Protein AF-A0A9J6H8T8-F1 (afdb_monomer_lite)

pLDDT: mean 91.54, std 9.41, range [43.62, 98.06]

Structure (mmCIF, N/CA/C/O backbone):
data_AF-A0A9J6H8T8-F1
#
_entry.id   AF-A0A9J6H8T8-F1
#
loop_
_atom_site.group_PDB
_atom_site.id
_atom_site.type_symbol
_atom_site.label_atom_id
_atom_site.label_alt_id
_atom_site.label_comp_id
_atom_site.label_asym_id
_atom_site.label_entity_id
_atom_site.label_seq_id
_atom_site.pdbx_PDB_ins_code
_atom_site.Cartn_x
_atom_site.Cartn_y
_atom_site.Cartn_z
_atom_site.occupancy
_atom_site.B_iso_or_equiv
_atom_site.auth_seq_id
_atom_site.auth_comp_id
_atom_site.auth_asym_id
_atom_site.auth_atom_id
_atom_site.pdbx_PDB_model_num
ATOM 1 N N . MET A 1 1 ? 1.190 5.235 10.176 1.00 93.94 1 MET A N 1
ATOM 2 C CA . MET A 1 1 ? -0.265 5.205 10.382 1.00 93.94 1 MET A CA 1
ATOM 3 C C . MET A 1 1 ? -0.772 6.623 10.501 1.00 93.94 1 MET A C 1
ATOM 5 O O . MET A 1 1 ? -0.184 7.414 11.231 1.00 93.94 1 MET A O 1
ATOM 9 N N . VAL A 1 2 ? -1.833 6.929 9.767 1.00 97.12 2 VAL A N 1
ATOM 10 C CA . VAL A 1 2 ? -2.497 8.232 9.763 1.00 97.12 2 VAL A CA 1
ATOM 11 C C . VAL A 1 2 ? -3.955 7.983 10.125 1.00 97.12 2 VAL A C 1
ATOM 13 O O . VAL A 1 2 ? -4.569 7.088 9.546 1.00 97.12 2 VAL A O 1
ATOM 16 N N . ALA A 1 3 ? -4.481 8.726 11.092 1.00 96.56 3 ALA A N 1
ATOM 17 C CA . ALA A 1 3 ? -5.902 8.742 11.401 1.00 96.56 3 ALA A CA 1
ATOM 18 C C . ALA A 1 3 ? -6.582 9.809 10.551 1.00 96.56 3 ALA A C 1
ATOM 20 O O . ALA A 1 3 ? -6.125 10.952 10.513 1.00 96.56 3 ALA A O 1
ATOM 21 N N . VAL A 1 4 ? -7.677 9.433 9.898 1.00 97.06 4 VAL A N 1
ATOM 22 C CA . VAL A 1 4 ? -8.511 10.343 9.115 1.00 97.06 4 VAL A CA 1
ATOM 23 C C . VAL A 1 4 ? -9.923 10.287 9.679 1.00 97.06 4 VAL A C 1
ATOM 25 O O . VAL A 1 4 ? -10.482 9.201 9.811 1.00 97.06 4 VAL A O 1
ATOM 28 N N . PHE A 1 5 ? -10.479 11.437 10.049 1.00 95.94 5 PHE A N 1
ATOM 29 C CA . PHE A 1 5 ? -11.808 11.542 10.654 1.00 95.94 5 PHE A CA 1
ATOM 30 C C . PHE A 1 5 ? -12.426 12.920 10.391 1.00 95.94 5 PHE A C 1
ATOM 32 O O . PHE A 1 5 ? -11.747 13.836 9.931 1.00 95.94 5 PHE A O 1
ATOM 39 N N . ILE A 1 6 ? -13.721 13.062 10.675 1.00 97.50 6 ILE A N 1
ATOM 40 C CA . ILE A 1 6 ? -14.435 14.340 10.600 1.00 97.50 6 ILE A CA 1
ATOM 41 C C . ILE A 1 6 ? -14.514 14.947 12.004 1.00 97.50 6 ILE A C 1
ATOM 43 O O . ILE A 1 6 ? -14.903 14.258 12.947 1.00 97.50 6 ILE A O 1
ATOM 47 N N . SER A 1 7 ? -14.118 16.211 12.152 1.00 96.88 7 SER A N 1
ATOM 48 C CA . SER A 1 7 ? -14.196 16.939 13.423 1.00 96.88 7 SER A CA 1
ATOM 49 C C . SER A 1 7 ? -15.630 17.367 13.761 1.00 96.88 7 SER A C 1
ATOM 51 O O . SER A 1 7 ? -16.527 17.319 12.920 1.00 96.88 7 SER A O 1
ATOM 53 N N . GLU A 1 8 ? -15.841 17.863 14.982 1.00 96.81 8 GLU A N 1
ATOM 54 C CA . GLU A 1 8 ? -17.120 18.463 15.403 1.00 96.81 8 GLU A CA 1
ATOM 55 C C . GLU A 1 8 ? -17.526 19.671 14.540 1.00 96.81 8 GLU A C 1
ATOM 57 O O . GLU A 1 8 ? -18.710 19.962 14.392 1.00 96.81 8 GLU A O 1
ATOM 62 N N . ASN A 1 9 ? -16.551 20.328 13.903 1.00 97.69 9 ASN A N 1
ATOM 63 C CA . ASN A 1 9 ? -16.771 21.442 12.981 1.00 97.69 9 ASN A CA 1
ATOM 64 C C . ASN A 1 9 ? -17.037 20.982 11.534 1.00 97.69 9 ASN A C 1
ATOM 66 O O . ASN A 1 9 ? -17.030 21.809 10.626 1.00 97.69 9 ASN A O 1
ATOM 70 N N . PHE A 1 10 ? -17.261 19.682 11.303 1.00 97.12 10 PHE A N 1
ATOM 71 C CA . PHE A 1 10 ? -17.431 19.075 9.976 1.00 97.12 10 PHE A CA 1
ATOM 72 C C . PHE A 1 10 ? -16.219 19.232 9.047 1.00 97.12 10 PHE A C 1
ATOM 74 O O . PHE A 1 10 ? -16.349 19.248 7.822 1.00 97.12 10 PHE A O 1
ATOM 81 N N . GLU A 1 11 ? -15.019 19.299 9.617 1.00 98.00 11 GLU A N 1
ATOM 82 C CA . GLU A 1 11 ? -13.782 19.397 8.846 1.00 98.00 11 GLU A CA 1
ATOM 83 C C . GLU A 1 11 ? -13.118 18.028 8.722 1.00 98.00 11 GLU A C 1
ATOM 85 O O . GLU A 1 11 ? -13.056 17.264 9.687 1.00 98.00 11 GLU A O 1
ATOM 90 N N . LEU A 1 12 ? -12.585 17.721 7.537 1.00 97.88 12 LEU A N 1
ATOM 91 C CA . LEU A 1 12 ? -11.767 16.530 7.339 1.00 97.88 12 LEU A CA 1
ATOM 92 C C . LEU A 1 12 ? -10.396 16.740 7.979 1.00 97.88 12 LEU A C 1
ATOM 94 O O . LEU A 1 12 ? -9.596 17.553 7.516 1.00 97.88 12 LEU A O 1
ATOM 98 N N . VAL A 1 13 ? -10.117 15.964 9.018 1.00 98.06 13 VAL A N 1
ATOM 99 C CA . VAL A 1 13 ? -8.863 16.003 9.762 1.00 98.06 13 VAL A CA 1
ATOM 100 C C . VAL A 1 13 ? -8.033 14.773 9.420 1.00 98.06 13 VAL A C 1
ATOM 102 O O . VAL A 1 13 ? -8.537 13.652 9.372 1.00 98.06 13 VAL A O 1
ATOM 105 N N . SER A 1 14 ? -6.738 14.990 9.196 1.00 97.88 14 SER A N 1
ATOM 106 C CA . SER A 1 14 ? -5.748 13.945 8.945 1.00 97.88 14 SER A CA 1
ATOM 107 C C . SER A 1 14 ? -4.559 14.150 9.876 1.00 97.88 14 SER A C 1
ATOM 109 O O . SER A 1 14 ? -3.893 15.184 9.811 1.00 97.88 14 SER A O 1
ATOM 111 N N . LEU A 1 15 ? -4.306 13.185 10.761 1.00 96.88 15 LEU A N 1
ATOM 112 C CA . LEU A 1 15 ? -3.238 13.249 11.760 1.00 96.88 15 LEU A CA 1
ATOM 113 C C . LEU A 1 15 ? -2.323 12.038 11.641 1.00 96.88 15 LEU A C 1
ATOM 115 O O . LEU A 1 15 ? -2.762 10.890 11.729 1.00 96.88 15 LEU A O 1
ATOM 119 N N . THR A 1 16 ? -1.025 12.286 11.494 1.00 97.44 16 THR A N 1
ATOM 120 C CA . THR A 1 16 ? -0.019 11.225 11.574 1.00 97.44 16 THR A CA 1
ATOM 121 C C . THR A 1 16 ? 0.085 10.742 13.014 1.00 97.44 16 THR A C 1
ATOM 123 O O . THR A 1 16 ? 0.534 11.484 13.882 1.00 97.44 16 THR A O 1
ATOM 126 N N . LEU A 1 17 ? -0.306 9.490 13.258 1.00 96.25 17 LEU A N 1
ATOM 127 C CA . LEU A 1 17 ? -0.196 8.866 14.576 1.00 96.25 17 LEU A CA 1
ATOM 128 C C . LEU A 1 17 ? 1.219 8.337 14.811 1.00 96.25 17 LEU A C 1
ATOM 130 O O . LEU A 1 17 ? 1.846 8.612 15.824 1.00 96.25 17 LEU A O 1
ATOM 134 N N . SER A 1 18 ? 1.748 7.558 13.867 1.00 95.44 18 SER A N 1
ATOM 135 C CA . SER A 1 18 ? 3.074 6.957 14.035 1.00 95.44 18 SER A CA 1
ATOM 136 C C . SER A 1 18 ? 3.728 6.567 12.719 1.00 95.44 18 SER A C 1
ATOM 138 O O . SER A 1 18 ? 3.052 6.285 11.729 1.00 95.44 18 SER A O 1
ATOM 140 N N . THR A 1 19 ? 5.052 6.456 12.739 1.00 95.81 19 THR A N 1
ATOM 141 C CA . THR A 1 19 ? 5.841 5.756 11.721 1.00 95.81 19 THR A CA 1
ATOM 142 C C . THR A 1 19 ? 6.686 4.723 12.448 1.00 95.81 19 THR A C 1
ATOM 144 O O . THR A 1 19 ? 7.512 5.081 13.283 1.00 95.81 19 THR A O 1
ATOM 147 N N . ARG A 1 20 ? 6.450 3.437 12.176 1.00 92.56 20 ARG A N 1
ATOM 148 C CA . ARG A 1 20 ? 7.126 2.335 12.872 1.00 92.56 20 ARG A CA 1
ATOM 149 C C . ARG A 1 20 ? 8.235 1.776 12.003 1.00 92.56 20 ARG A C 1
ATOM 151 O O . ARG A 1 20 ? 7.998 1.404 10.855 1.00 92.56 20 ARG A O 1
ATOM 158 N N . HIS A 1 21 ? 9.434 1.693 12.567 1.00 94.44 21 HIS A N 1
ATOM 159 C CA . HIS A 1 21 ? 10.518 0.933 11.969 1.00 94.44 21 HIS A CA 1
ATOM 160 C C . HIS A 1 21 ? 10.408 -0.525 12.425 1.00 94.44 21 HIS A C 1
ATOM 162 O O . HIS A 1 21 ? 10.563 -0.821 13.606 1.00 94.44 21 HIS A O 1
ATOM 168 N N . MET A 1 22 ? 10.119 -1.428 11.489 1.00 93.19 22 MET A N 1
ATOM 169 C CA . MET A 1 22 ? 10.012 -2.862 11.756 1.00 93.19 22 MET A CA 1
ATOM 170 C C . MET A 1 22 ? 11.282 -3.564 11.270 1.00 93.19 22 MET A C 1
ATOM 172 O O . MET A 1 22 ? 11.498 -3.684 10.063 1.00 93.19 22 MET A O 1
ATOM 176 N N . THR A 1 23 ? 12.115 -4.015 12.208 1.00 90.94 23 THR A N 1
ATOM 177 C CA . THR A 1 23 ? 13.381 -4.718 11.929 1.00 90.94 23 THR A CA 1
ATOM 178 C C . THR A 1 23 ? 13.180 -6.192 11.587 1.00 90.94 23 THR A C 1
ATOM 180 O O . THR A 1 23 ? 13.978 -6.778 10.858 1.00 90.94 23 THR A O 1
ATOM 183 N N . GLU A 1 24 ? 12.113 -6.801 12.101 1.00 89.38 24 GLU A N 1
ATOM 184 C CA . GLU A 1 24 ? 11.749 -8.181 11.795 1.00 89.38 24 GLU A CA 1
ATOM 185 C C . GLU A 1 24 ? 10.995 -8.305 10.465 1.00 89.38 24 GLU A C 1
ATOM 187 O O . GLU A 1 24 ? 10.605 -7.318 9.838 1.00 89.38 24 GLU A O 1
ATOM 192 N N . ARG A 1 25 ? 10.738 -9.547 10.032 1.00 92.44 25 ARG A N 1
ATOM 193 C CA . ARG A 1 25 ? 9.910 -9.803 8.848 1.00 92.44 25 ARG A CA 1
ATOM 194 C C . ARG A 1 25 ? 8.529 -9.174 9.022 1.00 92.44 25 ARG A C 1
ATOM 196 O O . ARG A 1 25 ? 7.824 -9.459 9.989 1.00 92.44 25 ARG A O 1
ATOM 203 N N . HIS A 1 26 ? 8.101 -8.417 8.014 1.00 95.06 26 HIS A N 1
ATOM 204 C CA . HIS A 1 26 ? 6.800 -7.736 7.962 1.00 95.06 26 HIS A CA 1
ATOM 205 C C . HIS A 1 26 ? 5.650 -8.713 7.681 1.00 95.06 26 HIS A C 1
ATOM 207 O O . HIS A 1 26 ? 4.940 -8.604 6.684 1.00 95.06 26 HIS A O 1
ATOM 213 N N . THR A 1 27 ? 5.502 -9.729 8.530 1.00 97.62 27 THR A N 1
ATOM 214 C CA . THR A 1 27 ? 4.387 -10.681 8.485 1.00 97.62 27 THR A CA 1
ATOM 215 C C . THR A 1 27 ? 3.088 -9.998 8.904 1.00 97.62 27 THR A C 1
ATOM 217 O O . THR A 1 27 ? 3.105 -9.002 9.627 1.00 97.62 27 THR A O 1
ATOM 220 N N . GLY A 1 28 ? 1.942 -10.558 8.507 1.00 97.38 28 GLY A N 1
ATOM 221 C CA . GLY A 1 28 ? 0.646 -10.007 8.917 1.00 97.38 28 GLY A CA 1
ATOM 222 C C . GLY A 1 28 ? 0.463 -9.926 10.439 1.00 97.38 28 GLY A C 1
ATOM 223 O O . GLY A 1 28 ? -0.109 -8.960 10.924 1.00 97.38 28 GLY A O 1
ATOM 224 N N . ALA A 1 29 ? 0.997 -10.886 11.202 1.00 97.56 29 ALA A N 1
ATOM 225 C CA . ALA A 1 29 ? 0.934 -10.854 12.665 1.00 97.56 29 ALA A CA 1
ATOM 226 C C . ALA A 1 29 ? 1.797 -9.727 13.256 1.00 97.56 29 ALA A C 1
ATOM 228 O O . ALA A 1 29 ? 1.332 -8.995 14.123 1.00 97.56 29 ALA A O 1
ATOM 229 N N . ALA A 1 30 ? 3.020 -9.541 12.750 1.00 97.19 30 ALA A N 1
ATOM 230 C CA . ALA A 1 30 ? 3.895 -8.462 13.205 1.00 97.19 30 ALA A CA 1
ATOM 231 C C . ALA A 1 30 ? 3.283 -7.079 12.923 1.00 97.19 30 ALA A C 1
ATOM 233 O O . ALA A 1 30 ? 3.294 -6.208 13.787 1.00 97.19 30 ALA A O 1
ATOM 234 N N . ILE A 1 31 ? 2.696 -6.894 11.736 1.00 97.44 31 ILE A N 1
ATOM 235 C CA . ILE A 1 31 ? 2.025 -5.642 11.360 1.00 97.44 31 ILE A CA 1
ATOM 236 C C . ILE A 1 31 ? 0.779 -5.411 12.223 1.00 97.44 31 ILE A C 1
ATOM 238 O O . ILE A 1 31 ? 0.547 -4.290 12.663 1.00 97.44 31 ILE A O 1
ATOM 242 N N . MET A 1 32 ? -0.009 -6.457 12.489 1.00 96.75 32 MET A N 1
ATOM 243 C CA . MET A 1 32 ? -1.182 -6.376 13.365 1.00 96.75 32 MET A CA 1
ATOM 244 C C . MET A 1 32 ? -0.798 -5.958 14.789 1.00 96.75 32 MET A C 1
ATOM 246 O O . MET A 1 32 ? -1.439 -5.070 15.343 1.00 96.75 32 MET A O 1
ATOM 250 N N . ASN A 1 33 ? 0.287 -6.509 15.340 1.00 96.31 33 ASN A N 1
ATOM 251 C CA . ASN A 1 33 ? 0.775 -6.123 16.666 1.00 96.31 33 ASN A CA 1
ATOM 252 C C . ASN A 1 33 ? 1.175 -4.639 16.713 1.00 96.31 33 ASN A C 1
ATOM 254 O O . ASN A 1 33 ? 0.801 -3.927 17.641 1.00 96.31 33 ASN A O 1
ATOM 258 N N . GLU A 1 34 ? 1.900 -4.145 15.704 1.00 96.62 34 GLU A N 1
ATOM 259 C CA . GLU A 1 34 ? 2.246 -2.719 15.609 1.00 96.62 34 GLU A CA 1
ATOM 260 C C . GLU A 1 34 ? 1.012 -1.830 15.402 1.00 96.62 34 GLU A C 1
ATOM 262 O O . GLU A 1 34 ? 0.950 -0.710 15.915 1.00 96.62 34 GLU A O 1
ATOM 267 N N . PHE A 1 35 ? 0.004 -2.333 14.684 1.00 95.81 35 PHE A N 1
ATOM 268 C CA . PHE A 1 35 ? -1.270 -1.646 14.520 1.00 95.81 35 PHE A CA 1
ATOM 269 C C . PHE A 1 35 ? -2.003 -1.498 15.861 1.00 95.81 35 PHE A C 1
ATOM 271 O O . PHE A 1 35 ? -2.365 -0.382 16.229 1.00 95.81 35 PHE A O 1
ATOM 278 N N . GLN A 1 36 ? -2.141 -2.585 16.625 1.00 95.56 36 GLN A N 1
ATOM 279 C CA . GLN A 1 36 ? -2.780 -2.579 17.946 1.00 95.56 36 GLN A CA 1
ATOM 280 C C . GLN A 1 36 ? -2.042 -1.691 18.948 1.00 95.56 36 GLN A C 1
ATOM 282 O O . GLN A 1 36 ? -2.676 -0.852 19.582 1.00 95.56 36 GLN A O 1
ATOM 287 N N . ARG A 1 37 ? -0.706 -1.775 19.008 1.00 96.44 37 ARG A N 1
ATOM 288 C CA . ARG A 1 37 ? 0.119 -0.880 19.840 1.00 96.44 37 ARG A CA 1
ATOM 289 C C . ARG A 1 37 ? -0.142 0.589 19.529 1.00 96.44 37 ARG A C 1
ATOM 291 O O . ARG A 1 37 ? -0.262 1.406 20.432 1.00 96.44 37 ARG A O 1
ATOM 298 N N . CYS A 1 38 ? -0.272 0.939 18.249 1.00 96.31 38 CYS A N 1
ATOM 299 C CA . CYS A 1 38 ? -0.598 2.308 17.868 1.00 96.31 38 CYS A CA 1
ATOM 300 C C . CYS A 1 38 ? -2.006 2.722 18.323 1.00 96.31 38 CYS A C 1
ATOM 302 O O . CYS A 1 38 ? -2.197 3.873 18.697 1.00 96.31 38 CYS A O 1
ATOM 304 N N . LEU A 1 39 ? -2.995 1.826 18.302 1.00 95.12 39 LEU A N 1
ATOM 305 C CA . LEU A 1 39 ? -4.325 2.145 18.833 1.00 95.12 39 LEU A CA 1
ATOM 306 C C . LEU A 1 39 ? -4.301 2.308 20.358 1.00 95.12 39 LEU A C 1
ATOM 308 O O . LEU A 1 39 ? -4.956 3.206 20.881 1.00 95.12 39 LEU A O 1
ATOM 312 N N . GLU A 1 40 ? -3.537 1.475 21.062 1.00 96.25 40 GLU A N 1
ATOM 313 C CA . GLU A 1 40 ? -3.325 1.562 22.512 1.00 96.25 40 GLU A CA 1
ATOM 314 C C . GLU A 1 40 ? -2.674 2.890 22.910 1.00 96.25 40 GLU A C 1
ATOM 316 O O . GLU A 1 40 ? -3.233 3.622 23.724 1.00 96.25 40 GLU A O 1
ATOM 321 N N . GLU A 1 41 ? -1.552 3.253 22.283 1.00 97.25 41 GLU A N 1
ATOM 322 C CA . GLU A 1 41 ? -0.815 4.492 22.577 1.00 97.25 41 GLU A CA 1
ATOM 323 C C . GLU A 1 41 ? -1.671 5.757 22.410 1.00 97.25 41 GLU A C 1
ATOM 325 O O . GLU A 1 41 ? -1.506 6.728 23.149 1.00 97.25 41 GLU A O 1
ATOM 330 N N . PHE A 1 42 ? -2.608 5.744 21.461 1.00 95.88 42 PHE A N 1
ATOM 331 C CA . PHE A 1 42 ? -3.488 6.877 21.170 1.00 95.88 42 PHE A CA 1
ATOM 332 C C . PHE A 1 42 ? -4.876 6.759 21.819 1.00 95.88 42 PHE A C 1
ATOM 334 O O . PHE A 1 42 ? -5.770 7.547 21.499 1.00 95.88 42 PHE A O 1
ATOM 341 N N . ASN A 1 43 ? -5.075 5.810 22.745 1.00 95.31 43 ASN A N 1
ATOM 342 C CA . ASN A 1 43 ? -6.352 5.573 23.435 1.00 95.31 43 ASN A CA 1
ATOM 343 C C . ASN A 1 43 ? -7.534 5.406 22.456 1.00 95.31 43 ASN A C 1
ATOM 345 O O . ASN A 1 43 ? -8.625 5.958 22.631 1.00 95.31 43 ASN A O 1
ATOM 349 N N . MET A 1 44 ? -7.289 4.669 21.375 1.00 92.94 44 MET A N 1
ATOM 350 C CA . MET A 1 44 ? -8.264 4.343 20.333 1.00 92.94 44 MET A CA 1
ATOM 351 C C . MET A 1 44 ? -8.798 2.912 20.450 1.00 92.94 44 MET A C 1
ATOM 353 O O . MET A 1 44 ? -9.636 2.505 19.648 1.00 92.94 44 MET A O 1
ATOM 357 N N . VAL A 1 45 ? -8.344 2.149 21.445 1.00 91.19 45 VAL A N 1
ATOM 358 C CA . VAL A 1 45 ? -8.873 0.810 21.733 1.00 91.19 45 VAL A CA 1
ATOM 359 C C . VAL A 1 45 ? -10.370 0.902 22.028 1.00 91.19 45 VAL A C 1
ATOM 361 O O . VAL A 1 45 ? -10.804 1.723 22.833 1.00 91.19 45 VAL A O 1
ATOM 364 N N . GLY A 1 46 ? -11.161 0.063 21.358 1.00 87.12 46 GLY A N 1
ATOM 365 C CA . GLY A 1 46 ? -12.619 0.030 21.497 1.00 87.12 46 GLY A CA 1
ATOM 366 C C . GLY A 1 46 ? -13.374 1.076 20.671 1.00 87.12 46 GLY A C 1
ATOM 367 O O . GLY A 1 46 ? -14.602 1.052 20.667 1.00 87.12 46 GLY A O 1
ATOM 368 N N . LYS A 1 47 ? -12.680 1.967 19.950 1.00 91.75 47 LYS A N 1
ATOM 369 C CA . LYS A 1 47 ? -13.319 2.814 18.934 1.00 91.75 47 LYS A CA 1
ATOM 370 C C . LYS A 1 47 ? -13.573 2.008 17.664 1.00 91.75 47 LYS A C 1
ATOM 372 O O . LYS A 1 47 ? -12.794 1.120 17.320 1.00 91.75 47 LYS A O 1
ATOM 377 N N . GLU A 1 48 ? -14.630 2.359 16.941 1.00 90.94 48 GLU A N 1
ATOM 378 C CA . GLU A 1 48 ? -14.839 1.851 15.588 1.00 90.94 48 GLU A CA 1
ATOM 379 C C . GLU A 1 48 ? -13.802 2.481 14.654 1.00 90.94 48 GLU A C 1
ATOM 381 O O . GLU A 1 48 ? -13.724 3.701 14.506 1.00 90.94 48 GLU A O 1
ATOM 386 N N . VAL A 1 49 ? -12.955 1.637 14.068 1.00 93.75 49 VAL A N 1
ATOM 387 C CA . VAL A 1 49 ? -11.888 2.042 13.154 1.00 93.75 49 VAL A CA 1
ATOM 388 C C . VAL A 1 49 ? -12.023 1.219 11.883 1.00 93.75 49 VAL A C 1
ATOM 390 O O . VAL A 1 49 ? -12.174 0.001 11.942 1.00 93.75 49 VAL A O 1
ATOM 393 N N . CYS A 1 50 ? -11.916 1.885 10.736 1.00 95.56 50 CYS A N 1
ATOM 394 C CA . CYS A 1 50 ? -11.725 1.237 9.447 1.00 95.56 50 CYS A CA 1
ATOM 395 C C . CYS A 1 50 ? -10.278 1.451 8.993 1.00 95.56 50 CYS A C 1
ATOM 397 O O . CYS A 1 50 ? -9.763 2.573 8.988 1.00 95.56 50 CYS A O 1
ATOM 399 N N . ALA A 1 51 ? -9.603 0.365 8.632 1.00 96.06 51 ALA A N 1
ATOM 400 C CA . ALA A 1 51 ? -8.261 0.404 8.081 1.00 96.06 51 ALA A CA 1
ATOM 401 C C . ALA A 1 51 ? -8.326 0.569 6.557 1.00 96.06 51 ALA A C 1
ATOM 403 O O . ALA A 1 51 ? -9.048 -0.154 5.874 1.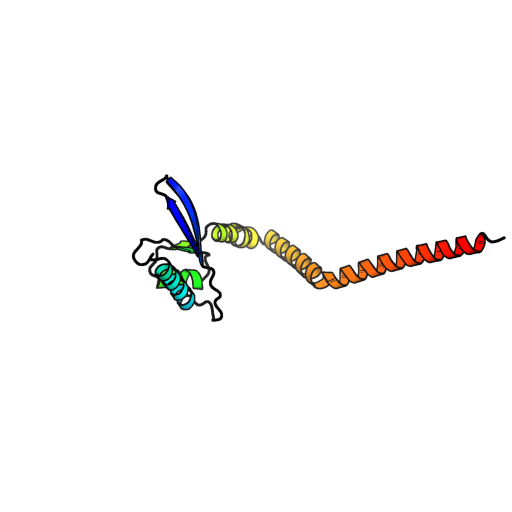00 96.06 51 ALA A O 1
ATOM 404 N N . VAL A 1 52 ? -7.502 1.464 6.008 1.00 97.31 52 VAL A N 1
ATOM 405 C CA . VAL A 1 52 ? -7.277 1.578 4.560 1.00 97.31 52 VAL A CA 1
ATOM 406 C C . VAL A 1 52 ? -5.814 1.281 4.270 1.00 97.31 52 VAL A C 1
ATOM 408 O O . VAL A 1 52 ? -4.929 1.996 4.740 1.00 97.31 52 VAL A O 1
ATOM 411 N N . THR A 1 53 ? -5.532 0.215 3.521 1.00 96.81 53 THR A N 1
ATOM 412 C CA . THR A 1 53 ? -4.150 -0.220 3.240 1.00 96.81 53 THR A CA 1
ATOM 413 C C . THR A 1 53 ? -3.994 -0.692 1.799 1.00 96.81 53 THR A C 1
ATOM 415 O O . THR A 1 53 ? -4.981 -0.884 1.092 1.00 96.81 53 THR A O 1
ATOM 418 N N . ASP A 1 54 ? -2.762 -0.861 1.315 1.00 94.75 54 ASP A N 1
ATOM 419 C CA . ASP A 1 54 ? -2.547 -1.501 0.015 1.00 94.75 54 ASP A CA 1
ATOM 420 C C . ASP A 1 54 ? -3.040 -2.965 -0.007 1.00 94.75 54 ASP A C 1
ATOM 422 O O . ASP A 1 54 ? -3.357 -3.576 1.015 1.00 94.75 54 ASP A O 1
ATOM 426 N N . ALA A 1 55 ? -3.125 -3.550 -1.204 1.00 92.88 55 ALA A N 1
ATOM 427 C CA . ALA A 1 55 ? -3.592 -4.926 -1.376 1.00 92.88 55 ALA A CA 1
ATOM 428 C C . ALA A 1 55 ? -2.519 -5.992 -1.066 1.00 92.88 55 ALA A C 1
ATOM 430 O O . ALA A 1 55 ? -2.680 -7.158 -1.454 1.00 92.88 55 ALA A O 1
ATOM 431 N N . GLY A 1 56 ? -1.434 -5.620 -0.377 1.00 94.50 56 GLY A N 1
ATOM 432 C CA . GLY A 1 56 ? -0.363 -6.514 0.036 1.00 94.50 56 GLY A CA 1
ATOM 433 C C . GLY A 1 56 ? -0.887 -7.675 0.877 1.00 94.50 56 GLY A C 1
ATOM 434 O O . GLY A 1 56 ? -1.755 -7.519 1.737 1.00 94.50 56 GLY A O 1
ATOM 435 N N . SER A 1 57 ? -0.367 -8.880 0.634 1.00 96.12 57 SER A N 1
ATOM 436 C CA . SER A 1 57 ? -0.834 -10.103 1.305 1.00 96.12 57 SER A CA 1
ATOM 437 C C . SER A 1 57 ? -0.734 -10.008 2.830 1.00 96.12 57 SER A C 1
ATOM 439 O O . SER A 1 57 ? -1.685 -10.356 3.530 1.00 96.12 57 SER A O 1
ATOM 441 N N . ASN A 1 58 ? 0.376 -9.474 3.342 1.00 97.25 58 ASN A N 1
ATOM 442 C CA . ASN A 1 58 ? 0.581 -9.291 4.777 1.00 97.25 58 ASN A CA 1
ATOM 443 C C . ASN A 1 58 ? -0.293 -8.173 5.358 1.00 97.25 58 ASN A C 1
ATOM 445 O O . ASN A 1 58 ? -0.785 -8.342 6.468 1.00 97.25 58 ASN A O 1
ATOM 449 N N . MET A 1 59 ? -0.570 -7.100 4.608 1.00 96.69 59 MET A N 1
ATOM 450 C CA . MET A 1 59 ? -1.490 -6.038 5.041 1.00 96.69 59 MET A CA 1
ATOM 451 C C . MET A 1 59 ? -2.924 -6.561 5.177 1.00 96.69 59 MET A C 1
ATOM 453 O O . MET A 1 59 ? -3.560 -6.355 6.208 1.00 96.69 59 MET A O 1
ATOM 457 N N . LYS A 1 60 ? -3.405 -7.323 4.184 1.00 96.62 60 LYS A N 1
ATOM 458 C CA . LYS A 1 60 ? -4.713 -8.000 4.246 1.00 96.62 60 LYS A CA 1
ATOM 459 C C . LYS A 1 60 ? -4.788 -8.984 5.410 1.00 96.62 60 LYS A C 1
ATOM 461 O O . LYS A 1 60 ? -5.788 -9.039 6.122 1.00 96.62 60 LYS A O 1
ATOM 466 N N . ARG A 1 61 ? -3.720 -9.760 5.629 1.00 97.69 61 ARG A N 1
ATOM 467 C CA . ARG A 1 61 ? -3.654 -10.694 6.757 1.00 97.69 61 ARG A CA 1
ATOM 468 C C . ARG A 1 61 ? -3.667 -9.958 8.096 1.00 97.69 61 ARG A C 1
ATOM 470 O O . ARG A 1 61 ? -4.352 -10.419 8.999 1.00 97.69 61 ARG A O 1
ATOM 477 N N . ALA A 1 62 ? -2.950 -8.844 8.220 1.00 97.38 62 ALA A N 1
ATOM 478 C CA . ALA A 1 62 ? -2.917 -8.040 9.436 1.00 97.38 62 ALA A CA 1
ATOM 479 C C . ALA A 1 62 ? -4.302 -7.490 9.792 1.00 97.38 62 ALA A C 1
ATOM 481 O O . ALA A 1 62 ? -4.753 -7.682 10.915 1.00 97.38 62 ALA A O 1
ATOM 482 N N . ALA A 1 63 ? -5.003 -6.892 8.824 1.00 95.88 63 ALA A N 1
ATOM 483 C CA . ALA A 1 63 ? -6.350 -6.363 9.034 1.00 95.88 63 ALA A CA 1
ATOM 484 C C . ALA A 1 63 ? -7.354 -7.465 9.419 1.00 95.88 63 ALA A C 1
ATOM 486 O O . ALA A 1 63 ? -8.126 -7.305 10.362 1.00 95.88 63 ALA A O 1
ATOM 487 N N . SER A 1 64 ? -7.273 -8.627 8.757 1.00 96.44 64 SER A N 1
ATOM 488 C CA . SER A 1 64 ? -8.076 -9.805 9.107 1.00 96.44 64 SER A CA 1
ATOM 489 C C . SER A 1 64 ? -7.792 -10.315 10.524 1.00 96.44 64 SER A C 1
ATOM 491 O O . SER A 1 64 ? -8.730 -10.674 11.227 1.00 96.44 64 SER A O 1
ATOM 493 N N . LEU A 1 65 ? -6.524 -10.350 10.951 1.00 97.38 65 LEU A N 1
ATOM 494 C CA . LEU A 1 65 ? -6.141 -10.758 12.308 1.00 97.38 65 LEU A CA 1
ATOM 495 C C . LEU A 1 65 ? -6.567 -9.736 13.369 1.00 97.38 65 LEU A C 1
ATOM 497 O O . LEU A 1 65 ? -6.889 -10.126 14.484 1.00 97.38 65 LEU A O 1
ATOM 501 N N . ALA A 1 66 ? -6.574 -8.449 13.020 1.00 94.12 66 ALA A N 1
ATOM 502 C CA . ALA A 1 66 ? -7.014 -7.368 13.895 1.00 94.12 66 ALA A CA 1
ATOM 503 C C . ALA A 1 66 ? -8.546 -7.287 14.034 1.00 94.12 66 ALA A C 1
ATOM 505 O O . ALA A 1 66 ? -9.032 -6.447 14.788 1.00 94.12 66 ALA A O 1
ATOM 506 N N . CYS A 1 67 ? -9.304 -8.105 13.288 1.00 92.62 67 CYS A N 1
ATOM 507 C CA . CYS A 1 67 ? -10.769 -8.055 13.220 1.00 92.62 67 CYS A CA 1
ATOM 508 C C . CYS A 1 67 ? -11.311 -6.636 12.951 1.00 92.62 67 CYS A C 1
ATOM 510 O O . CYS A 1 67 ? -12.355 -6.253 13.471 1.00 92.62 67 CYS A O 1
ATOM 512 N N . THR A 1 68 ? -10.576 -5.841 12.172 1.00 92.25 68 THR A N 1
ATOM 513 C CA . THR A 1 68 ? -10.910 -4.447 11.852 1.00 92.25 68 THR A CA 1
ATOM 514 C C . THR A 1 68 ? -11.576 -4.389 10.480 1.00 92.25 68 THR A C 1
ATOM 516 O O . THR A 1 68 ? -11.169 -5.121 9.573 1.00 92.25 68 THR A O 1
ATOM 519 N N . GLU A 1 69 ? -12.573 -3.517 10.301 1.00 95.69 69 GLU A N 1
ATOM 520 C CA . GLU A 1 69 ? -13.109 -3.245 8.966 1.00 95.69 69 GLU A CA 1
ATOM 521 C C . GLU A 1 69 ? -11.974 -2.778 8.047 1.00 95.69 69 GLU A C 1
ATOM 523 O O . GLU A 1 69 ? -11.105 -2.004 8.452 1.00 95.69 69 GLU A O 1
ATOM 528 N N . HIS A 1 70 ? -11.934 -3.300 6.822 1.00 96.88 70 HIS A N 1
ATOM 529 C CA . HIS A 1 70 ? -10.784 -3.125 5.944 1.00 96.88 70 HIS A CA 1
ATOM 530 C C . HIS A 1 70 ? -11.205 -2.764 4.527 1.00 96.88 70 HIS A C 1
ATOM 532 O O . HIS A 1 70 ? -11.880 -3.532 3.841 1.00 96.88 70 HIS A O 1
ATOM 538 N N . HIS A 1 71 ? -10.731 -1.613 4.062 1.00 96.50 71 HIS A N 1
ATOM 539 C CA . HIS A 1 71 ? -10.817 -1.210 2.669 1.00 96.50 71 HIS A CA 1
ATOM 540 C C . HIS A 1 71 ? -9.442 -1.233 2.008 1.00 96.50 71 HIS A C 1
ATOM 542 O O . HIS A 1 71 ? -8.422 -0.823 2.566 1.00 96.50 71 HIS A O 1
ATOM 548 N N . LEU A 1 72 ? -9.420 -1.701 0.764 1.00 96.62 72 LEU A N 1
ATOM 549 C CA . LEU A 1 72 ? -8.214 -1.661 -0.045 1.00 96.62 72 LEU A CA 1
ATOM 550 C C . LEU A 1 72 ? -8.024 -0.264 -0.627 1.00 96.62 72 LEU A C 1
ATOM 552 O O . LEU A 1 72 ? -8.971 0.397 -1.049 1.00 96.62 72 LEU A O 1
ATOM 556 N N . CYS A 1 73 ? -6.771 0.166 -0.687 1.00 96.69 73 CYS A N 1
ATOM 557 C CA . CYS A 1 73 ? -6.383 1.434 -1.268 1.00 96.69 73 CYS A CA 1
ATOM 558 C C .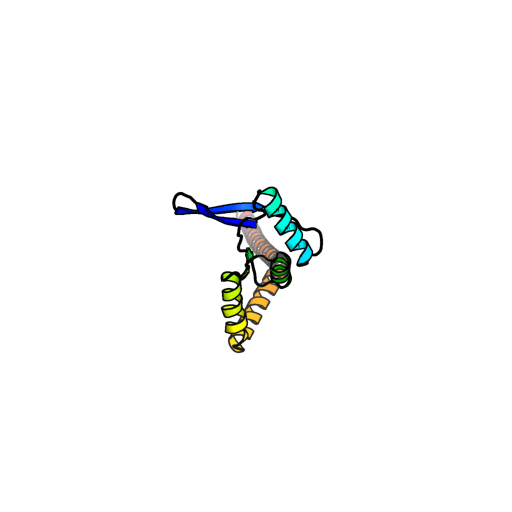 CYS A 1 73 ? -6.807 1.482 -2.738 1.00 96.69 73 CYS A C 1
ATOM 560 O O . CYS A 1 73 ? -6.284 0.743 -3.580 1.00 96.69 73 CYS A O 1
ATOM 562 N N . VAL A 1 74 ? -7.712 2.409 -3.050 1.00 95.62 74 VAL A N 1
ATOM 563 C CA . VAL A 1 74 ? -8.196 2.648 -4.415 1.00 95.62 74 VAL A CA 1
ATOM 564 C C . VAL A 1 74 ? -7.044 3.024 -5.345 1.00 95.62 74 VAL A C 1
ATOM 566 O O . VAL A 1 74 ? -7.020 2.573 -6.482 1.00 95.62 74 VAL A O 1
ATOM 569 N N . GLY A 1 75 ? -6.044 3.769 -4.861 1.00 94.94 75 GLY A N 1
ATOM 570 C CA . GLY A 1 75 ? -4.859 4.115 -5.653 1.00 94.94 75 GLY A CA 1
ATOM 571 C C . GLY A 1 75 ? -4.064 2.884 -6.097 1.00 94.94 75 GLY A C 1
ATOM 572 O O . GLY A 1 75 ? -3.687 2.775 -7.263 1.00 94.94 75 GLY A O 1
ATOM 573 N N . HIS A 1 76 ? -3.870 1.912 -5.201 1.00 92.56 76 HIS A N 1
ATOM 574 C CA . HIS A 1 76 ? -3.220 0.650 -5.560 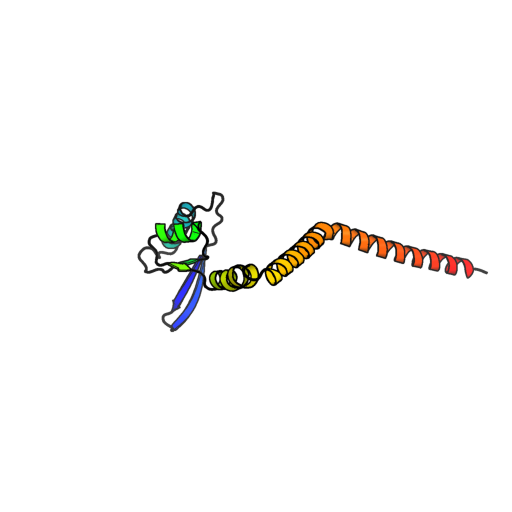1.00 92.56 76 HIS A CA 1
ATOM 575 C C . HIS A 1 76 ? -4.103 -0.201 -6.486 1.00 92.56 76 HIS A C 1
ATOM 577 O O . HIS A 1 76 ? -3.601 -0.808 -7.432 1.00 92.56 76 HIS A O 1
ATOM 583 N N . GLY A 1 77 ? -5.419 -0.211 -6.253 1.00 94.31 77 GLY A N 1
ATOM 584 C CA . GLY A 1 77 ? -6.388 -0.863 -7.136 1.00 94.31 77 GLY A CA 1
ATOM 585 C C . GLY A 1 77 ? -6.349 -0.302 -8.558 1.00 94.31 77 GLY A C 1
ATOM 586 O O . GLY A 1 77 ? -6.228 -1.066 -9.511 1.00 94.31 77 GLY A O 1
ATOM 587 N N . LEU A 1 78 ? -6.354 1.024 -8.702 1.00 95.50 78 LEU A N 1
ATOM 588 C CA . LEU A 1 78 ? -6.275 1.706 -9.991 1.00 95.50 78 LEU A CA 1
ATOM 589 C C . LEU A 1 78 ? -4.938 1.447 -10.687 1.00 95.50 78 LEU A C 1
ATOM 591 O O . LEU A 1 78 ? -4.915 1.184 -11.885 1.00 95.50 78 LEU A O 1
ATOM 595 N N . HIS A 1 79 ? -3.828 1.468 -9.944 1.00 93.12 79 HIS A N 1
ATOM 596 C CA . HIS A 1 79 ? -2.525 1.107 -10.495 1.00 93.12 79 HIS A CA 1
ATOM 597 C C . HIS A 1 79 ? -2.526 -0.318 -11.063 1.00 93.12 79 HIS A C 1
ATOM 599 O O . HIS A 1 79 ? -2.080 -0.519 -12.190 1.00 93.12 79 HIS A O 1
ATOM 605 N N . ASN A 1 80 ? -3.051 -1.300 -10.322 1.00 91.69 80 ASN A N 1
ATOM 606 C CA . ASN A 1 80 ? -3.147 -2.677 -10.812 1.00 91.69 80 ASN A CA 1
ATOM 607 C C . ASN A 1 80 ? -4.068 -2.774 -12.032 1.00 91.69 80 ASN A C 1
ATOM 609 O O . ASN A 1 80 ? -3.666 -3.360 -13.034 1.00 91.69 80 ASN A O 1
ATOM 613 N N . LEU A 1 81 ? -5.236 -2.133 -11.986 1.00 93.88 81 LEU A N 1
ATOM 614 C CA . LEU A 1 81 ? -6.187 -2.135 -13.092 1.00 93.88 81 LEU A CA 1
ATOM 615 C C . LEU A 1 81 ? -5.567 -1.567 -14.372 1.00 93.88 81 LEU A C 1
ATOM 617 O O . LEU A 1 81 ? -5.654 -2.182 -15.427 1.00 93.88 81 LEU A O 1
ATOM 621 N N . VAL A 1 82 ? -4.921 -0.403 -14.296 1.00 93.62 82 VAL A N 1
ATOM 622 C CA . VAL A 1 82 ? -4.339 0.242 -15.479 1.00 93.62 82 VAL A CA 1
ATOM 623 C C . VAL A 1 82 ? -3.093 -0.510 -15.934 1.00 93.62 82 VAL A C 1
ATOM 625 O O . VAL A 1 82 ? -2.985 -0.877 -17.099 1.00 93.62 82 VAL A O 1
ATOM 628 N N . ILE A 1 83 ? -2.139 -0.759 -15.037 1.00 90.94 83 ILE A N 1
ATOM 629 C CA . ILE A 1 83 ? -0.814 -1.254 -15.426 1.00 90.94 83 ILE A CA 1
ATOM 630 C C . ILE A 1 83 ? -0.802 -2.766 -15.636 1.00 90.94 83 ILE A C 1
ATOM 632 O O . ILE A 1 83 ? -0.279 -3.224 -16.652 1.00 90.94 83 ILE A O 1
ATOM 636 N N . LYS A 1 84 ? -1.341 -3.551 -14.697 1.00 88.12 84 LYS A N 1
ATOM 637 C CA . LYS A 1 84 ? -1.322 -5.015 -14.812 1.00 88.12 84 LYS A CA 1
ATOM 638 C C . LYS A 1 84 ? -2.419 -5.513 -15.739 1.00 88.12 84 LYS A C 1
ATOM 640 O O . LYS A 1 84 ? -2.101 -6.177 -16.720 1.00 88.12 84 LYS A O 1
ATOM 645 N N . ASP A 1 85 ? -3.665 -5.163 -15.443 1.00 91.12 85 ASP A N 1
ATOM 646 C CA . ASP A 1 85 ? -4.828 -5.741 -16.129 1.00 91.12 85 ASP A CA 1
ATOM 647 C C . ASP A 1 85 ? -5.159 -5.006 -17.439 1.00 91.12 85 ASP A C 1
ATOM 649 O O . ASP A 1 85 ? -5.794 -5.555 -18.332 1.00 91.12 85 ASP A O 1
ATOM 653 N N . GLY A 1 86 ? -4.715 -3.756 -17.581 1.00 92.44 86 GLY A N 1
ATOM 654 C CA . GLY A 1 86 ? -4.830 -2.984 -18.814 1.00 92.44 86 GLY A CA 1
ATOM 655 C C . GLY A 1 86 ? -3.638 -3.228 -19.732 1.00 92.44 86 GLY A C 1
ATOM 656 O O . GLY A 1 86 ? -3.705 -4.003 -20.685 1.00 92.44 86 GLY A O 1
ATOM 657 N N . PHE A 1 87 ? -2.520 -2.557 -19.449 1.00 92.56 87 PHE A N 1
ATOM 658 C CA . PHE A 1 87 ? -1.336 -2.602 -20.313 1.00 92.56 87 PHE A CA 1
ATOM 659 C C . PHE A 1 87 ? -0.710 -4.000 -20.375 1.00 92.56 87 PHE A C 1
ATOM 661 O O . PHE A 1 87 ? -0.287 -4.425 -21.447 1.00 92.56 87 PHE A O 1
ATOM 668 N N . GLY A 1 88 ? -0.662 -4.723 -19.253 1.00 89.62 88 GLY A N 1
ATOM 669 C CA . GLY A 1 88 ? -0.111 -6.079 -19.205 1.00 89.62 88 GLY A CA 1
ATOM 670 C C . GLY A 1 88 ? -0.927 -7.111 -19.987 1.00 89.62 88 GLY A C 1
ATOM 671 O O . GLY A 1 88 ? -0.360 -8.092 -20.460 1.00 89.62 88 GLY A O 1
ATOM 672 N N . SER A 1 89 ? -2.226 -6.880 -20.185 1.00 92.88 89 SER A N 1
ATOM 673 C CA . SER A 1 89 ? -3.092 -7.773 -20.964 1.00 92.88 89 SER A CA 1
ATOM 674 C C . SER A 1 89 ? -3.067 -7.501 -22.471 1.00 92.88 89 SER A C 1
ATOM 676 O O . SER A 1 89 ? -3.594 -8.304 -23.240 1.00 92.88 89 SER A O 1
ATOM 678 N N . VAL A 1 90 ? -2.436 -6.409 -22.916 1.00 95.38 90 VAL A N 1
ATOM 679 C CA . VAL A 1 90 ? -2.248 -6.087 -24.338 1.00 95.38 90 VAL A CA 1
ATOM 680 C C . VAL A 1 90 ? -0.780 -6.330 -24.711 1.00 95.38 90 VAL A C 1
ATOM 682 O O . VAL A 1 90 ? 0.056 -5.478 -24.405 1.00 95.38 90 VAL A O 1
ATOM 685 N N . PRO A 1 91 ? -0.437 -7.429 -25.421 1.00 94.50 91 PRO A N 1
ATOM 686 C CA . PRO A 1 91 ? 0.956 -7.841 -25.640 1.00 94.50 91 PRO A CA 1
ATOM 687 C C . PRO A 1 91 ? 1.857 -6.728 -26.181 1.00 94.50 91 PRO A C 1
ATOM 689 O O . PRO A 1 91 ? 2.902 -6.437 -25.620 1.00 94.50 91 PRO A O 1
ATOM 692 N N . ARG A 1 92 ? 1.392 -5.995 -27.198 1.00 95.81 92 ARG A N 1
ATOM 693 C CA . ARG A 1 92 ? 2.159 -4.895 -27.799 1.00 95.81 92 ARG A CA 1
ATOM 694 C C . ARG A 1 92 ? 2.460 -3.750 -26.819 1.00 95.81 92 ARG A C 1
ATOM 696 O O . ARG A 1 92 ? 3.509 -3.121 -26.925 1.00 95.81 92 ARG A O 1
ATOM 703 N N . LEU A 1 93 ? 1.538 -3.438 -25.905 1.00 94.12 93 LEU A N 1
ATOM 704 C CA . LEU A 1 93 ? 1.759 -2.406 -24.884 1.00 94.12 93 LEU A CA 1
ATOM 705 C C . LEU A 1 93 ? 2.656 -2.925 -23.761 1.00 94.12 93 LEU A C 1
ATOM 707 O O . LEU A 1 93 ? 3.494 -2.176 -23.260 1.00 94.12 93 LEU A O 1
ATOM 711 N N . HIS A 1 94 ? 2.510 -4.200 -23.401 1.00 94.00 94 HIS A N 1
ATOM 712 C CA . HIS A 1 94 ?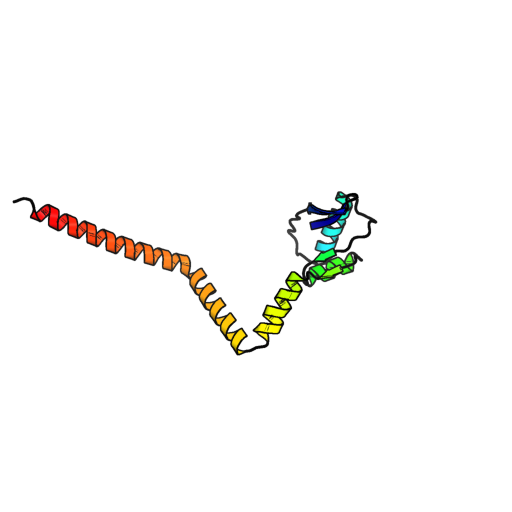 3.399 -4.868 -22.464 1.00 94.00 94 HIS A CA 1
ATOM 713 C C . HIS A 1 94 ? 4.850 -4.849 -22.962 1.00 94.00 94 HIS A C 1
ATOM 715 O O . HIS A 1 94 ? 5.725 -4.361 -22.248 1.00 94.00 94 HIS A O 1
ATOM 721 N N . ASP A 1 95 ? 5.091 -5.273 -24.204 1.00 94.88 95 ASP A N 1
ATOM 722 C CA . ASP A 1 95 ? 6.424 -5.305 -24.815 1.00 94.88 95 ASP A CA 1
ATOM 723 C C . ASP A 1 95 ? 7.047 -3.904 -24.882 1.00 94.88 95 ASP A C 1
ATOM 725 O O . ASP A 1 95 ? 8.222 -3.716 -24.565 1.00 94.88 95 ASP A O 1
ATOM 729 N N . LEU A 1 96 ? 6.247 -2.887 -25.228 1.00 94.31 96 LEU A N 1
ATOM 730 C CA . LEU A 1 96 ? 6.696 -1.495 -25.214 1.00 94.31 96 LEU A CA 1
ATOM 731 C C . LEU A 1 96 ? 7.136 -1.056 -23.810 1.00 94.31 96 LEU A C 1
ATOM 733 O O . LEU A 1 96 ? 8.202 -0.460 -23.662 1.00 94.31 96 LEU A O 1
ATOM 737 N N . LEU A 1 97 ? 6.348 -1.366 -22.776 1.00 92.06 97 LEU A N 1
ATOM 738 C CA . LEU A 1 97 ? 6.698 -1.043 -21.391 1.00 92.06 97 LEU A CA 1
ATOM 739 C C . LEU A 1 97 ? 7.964 -1.769 -20.927 1.00 92.06 97 LEU A C 1
ATOM 741 O O . LEU A 1 97 ? 8.762 -1.169 -20.206 1.00 92.06 97 LEU A O 1
ATOM 745 N N . VAL A 1 98 ? 8.150 -3.032 -21.318 1.00 93.56 98 VAL A N 1
ATOM 746 C CA . VAL A 1 98 ? 9.368 -3.800 -21.014 1.00 93.56 98 VAL A CA 1
ATOM 747 C C . VAL A 1 98 ? 10.581 -3.127 -21.650 1.00 93.56 98 VAL A C 1
ATOM 749 O O . VAL A 1 98 ? 11.516 -2.784 -20.930 1.00 93.56 98 VAL A O 1
ATOM 752 N N . ASN A 1 99 ? 10.517 -2.797 -22.941 1.00 95.56 99 ASN A N 1
ATOM 753 C CA . ASN A 1 99 ? 11.602 -2.098 -23.635 1.00 95.56 99 ASN A CA 1
ATOM 754 C C . ASN A 1 99 ? 11.934 -0.744 -22.986 1.00 95.56 99 ASN A C 1
ATOM 756 O O . ASN A 1 99 ? 13.103 -0.419 -22.786 1.00 95.56 99 ASN A O 1
ATOM 760 N N . CYS A 1 100 ? 10.923 0.045 -22.604 1.00 95.12 100 CYS A N 1
ATOM 761 C CA . CYS A 1 100 ? 11.146 1.304 -21.889 1.00 95.12 100 CYS A CA 1
ATOM 762 C C . CYS A 1 100 ? 11.843 1.087 -20.537 1.00 95.12 100 CYS A C 1
ATOM 764 O O . CYS A 1 100 ? 12.748 1.846 -20.187 1.00 95.12 100 CYS A O 1
ATOM 766 N N . ARG A 1 101 ? 11.452 0.055 -19.777 1.00 94.00 101 ARG A N 1
ATOM 767 C CA . ARG A 1 101 ? 12.102 -0.288 -18.501 1.00 94.00 101 ARG A CA 1
ATOM 768 C C . ARG A 1 101 ? 13.544 -0.732 -18.702 1.00 94.00 101 ARG A C 1
ATOM 770 O O . ARG A 1 101 ? 14.391 -0.337 -17.907 1.00 94.00 101 ARG A O 1
ATOM 777 N N . ASP A 1 102 ? 13.822 -1.500 -19.749 1.00 95.88 102 ASP A N 1
ATOM 778 C CA . ASP A 1 102 ? 15.175 -1.957 -20.062 1.00 95.88 102 ASP A CA 1
ATOM 779 C C . ASP A 1 102 ? 16.085 -0.787 -20.434 1.00 95.88 102 ASP A C 1
ATOM 781 O O . ASP A 1 102 ? 17.189 -0.691 -19.905 1.00 95.88 102 ASP A O 1
ATOM 785 N N . ILE A 1 103 ? 15.596 0.173 -21.228 1.00 95.50 103 ILE A N 1
ATOM 786 C CA . ILE A 1 103 ? 16.330 1.414 -21.518 1.00 95.50 103 ILE A CA 1
ATOM 787 C C . ILE A 1 103 ? 16.648 2.163 -20.221 1.00 95.50 103 ILE A C 1
ATOM 789 O O . ILE A 1 103 ? 17.808 2.490 -19.974 1.00 95.50 103 ILE A O 1
ATOM 793 N N . VAL A 1 104 ? 15.645 2.403 -19.367 1.00 95.56 104 VAL A N 1
ATOM 794 C CA . VAL A 1 104 ? 15.847 3.107 -18.087 1.00 95.56 104 VAL A CA 1
ATOM 795 C C . VAL A 1 104 ? 16.848 2.362 -17.207 1.00 95.56 104 VAL A C 1
ATOM 797 O O . VAL A 1 104 ? 17.734 2.984 -16.628 1.00 95.56 104 VAL A O 1
ATOM 800 N N . LYS A 1 105 ? 16.754 1.031 -17.138 1.00 94.38 105 LYS A N 1
ATOM 801 C CA . LYS A 1 105 ? 17.673 0.189 -16.369 1.00 94.38 105 LYS A CA 1
ATOM 802 C C . LYS A 1 105 ? 19.104 0.297 -16.890 1.00 94.38 105 LYS A C 1
ATOM 804 O O . LYS A 1 105 ? 20.022 0.460 -16.090 1.00 94.38 105 LYS A O 1
ATOM 809 N N . THR A 1 106 ? 19.301 0.224 -18.204 1.00 92.56 106 THR A N 1
ATOM 810 C CA . THR A 1 106 ? 20.622 0.347 -18.828 1.00 92.56 106 THR A CA 1
ATOM 811 C C . THR A 1 106 ? 21.215 1.732 -18.612 1.00 92.56 106 THR A C 1
AT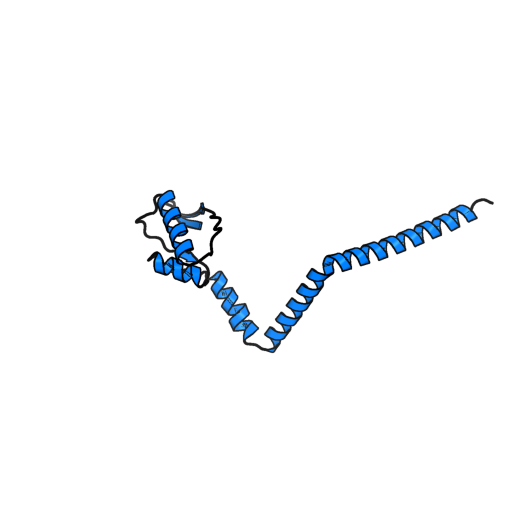OM 813 O O . THR A 1 106 ? 22.376 1.830 -18.226 1.00 92.56 106 THR A O 1
ATOM 816 N N . VAL A 1 107 ? 20.432 2.795 -18.817 1.00 92.12 107 VAL A N 1
ATOM 817 C CA . VAL A 1 107 ? 20.890 4.176 -18.599 1.00 92.12 107 VAL A CA 1
ATOM 818 C C . VAL A 1 107 ? 21.244 4.399 -17.132 1.00 92.12 107 VAL A C 1
ATOM 820 O O . VAL A 1 107 ? 22.312 4.923 -16.846 1.00 92.12 107 VAL A O 1
ATOM 823 N N . HIS A 1 108 ? 20.399 3.952 -16.201 1.00 91.44 108 HIS A N 1
ATOM 824 C CA . HIS A 1 108 ? 20.661 4.092 -14.770 1.00 91.44 108 HIS A CA 1
ATOM 825 C C . HIS A 1 108 ? 21.923 3.339 -14.332 1.00 91.44 108 HIS A C 1
ATOM 827 O O . HIS A 1 108 ? 22.727 3.881 -13.582 1.00 91.44 108 HIS A O 1
ATOM 833 N N . TYR A 1 109 ? 22.125 2.112 -14.825 1.00 92.00 109 TYR A N 1
ATOM 834 C CA . TYR A 1 109 ? 23.323 1.326 -14.519 1.00 92.00 109 TYR A CA 1
ATOM 835 C C . TYR A 1 109 ? 24.604 1.977 -15.051 1.00 92.00 109 TYR A C 1
ATOM 837 O O . TYR A 1 109 ? 25.636 1.926 -14.394 1.00 92.00 109 TYR A O 1
ATOM 845 N N . ARG A 1 110 ? 24.532 2.597 -16.232 1.00 91.31 110 ARG A N 1
ATOM 846 C CA . ARG A 1 110 ? 25.685 3.202 -16.910 1.00 91.31 110 ARG A CA 1
ATOM 847 C C . ARG A 1 110 ? 25.844 4.692 -16.633 1.00 91.31 110 ARG A C 1
ATOM 849 O O . ARG A 1 110 ? 26.643 5.328 -17.305 1.00 91.31 110 ARG A O 1
ATOM 856 N N . VAL A 1 111 ? 25.080 5.266 -15.702 1.00 92.25 111 VAL A N 1
ATOM 857 C CA . VAL A 1 111 ? 25.052 6.724 -15.523 1.00 92.25 111 VAL A CA 1
ATOM 858 C C . VAL A 1 111 ? 26.445 7.270 -15.207 1.00 92.25 111 VAL A C 1
ATOM 860 O O . VAL A 1 111 ? 26.874 8.216 -15.851 1.00 92.25 111 VAL A O 1
ATOM 863 N N . SER A 1 112 ? 27.193 6.592 -14.334 1.00 87.56 112 SER A N 1
ATOM 864 C CA . SER A 1 112 ? 28.553 6.986 -13.961 1.00 87.56 112 SER A CA 1
ATOM 865 C C . SER A 1 112 ? 29.537 6.863 -15.126 1.00 87.56 112 SER A C 1
ATOM 867 O O . SER A 1 112 ? 30.319 7.778 -15.352 1.00 87.56 112 SER A O 1
ATOM 869 N N . ASP A 1 113 ? 29.455 5.787 -15.917 1.00 89.88 113 ASP A N 1
ATOM 870 C CA . ASP A 1 113 ? 30.294 5.621 -17.114 1.00 89.88 113 ASP A CA 1
ATOM 871 C C . ASP A 1 113 ? 29.997 6.710 -18.160 1.00 89.88 113 ASP A C 1
ATOM 873 O O . ASP A 1 113 ? 30.890 7.188 -18.856 1.00 89.88 113 ASP A O 1
ATOM 877 N N . LEU A 1 114 ? 28.720 7.079 -18.313 1.00 86.81 114 LEU A N 1
ATOM 878 C CA . LEU A 1 114 ? 28.280 8.108 -19.255 1.00 86.81 114 LEU A CA 1
ATOM 879 C C . LEU A 1 114 ? 28.719 9.507 -18.806 1.00 86.81 114 LEU A C 1
ATOM 881 O O . LEU A 1 114 ? 29.102 10.312 -19.651 1.00 86.81 114 LEU A O 1
ATOM 885 N N . GLU A 1 115 ? 28.691 9.780 -17.501 1.00 90.50 115 GLU A N 1
ATOM 886 C CA . GLU A 1 115 ? 29.230 11.008 -16.910 1.00 90.50 115 GLU A CA 1
ATOM 887 C C . GLU A 1 115 ? 30.751 11.095 -17.107 1.00 90.50 115 GLU A C 1
ATOM 889 O O . GLU A 1 115 ? 31.244 12.116 -17.582 1.00 90.50 115 GLU A O 1
ATOM 894 N N . GLU A 1 116 ? 31.492 10.008 -16.863 1.00 93.06 116 GLU A N 1
ATOM 895 C CA . GLU A 1 116 ? 32.947 9.968 -17.072 1.00 93.06 116 GLU A CA 1
ATOM 896 C C . GLU A 1 116 ? 33.327 10.181 -18.546 1.00 93.06 116 GLU A C 1
ATOM 898 O O . GLU A 1 116 ? 34.257 10.931 -18.859 1.00 93.06 116 GLU A O 1
ATOM 903 N N . LEU A 1 117 ? 32.582 9.572 -19.475 1.00 90.38 117 LEU A N 1
ATOM 904 C CA . LEU A 1 117 ? 32.772 9.799 -20.909 1.00 90.38 117 LEU A CA 1
ATOM 905 C C . LEU A 1 117 ? 32.526 11.265 -21.282 1.00 90.38 117 LEU A C 1
ATOM 907 O O . LEU A 1 117 ? 33.355 11.850 -21.982 1.00 90.38 117 LEU A O 1
ATOM 911 N N . ALA A 1 118 ? 31.449 11.874 -20.783 1.00 90.00 118 ALA A N 1
ATOM 912 C CA . ALA A 1 118 ? 31.134 13.277 -21.044 1.00 90.00 118 ALA A CA 1
ATOM 913 C C . ALA A 1 118 ? 32.223 14.225 -20.508 1.00 90.00 118 ALA A C 1
ATOM 915 O O . ALA A 1 118 ? 32.645 15.148 -21.212 1.00 90.00 118 ALA A O 1
ATOM 916 N N . ASP A 1 119 ? 32.738 13.962 -19.304 1.00 92.00 119 ASP A N 1
ATOM 917 C CA . ASP A 1 119 ? 33.846 14.722 -18.721 1.00 92.00 119 ASP A CA 1
ATOM 918 C C . ASP A 1 119 ? 35.138 14.549 -19.531 1.00 92.00 119 ASP A C 1
ATOM 920 O O . ASP A 1 119 ? 35.888 15.509 -19.740 1.00 92.00 119 ASP A O 1
ATOM 924 N N . SER A 1 120 ? 35.406 13.341 -20.033 1.00 90.75 120 SER A N 1
ATOM 925 C CA . SER A 1 120 ? 36.578 13.069 -20.872 1.00 90.75 120 SER A CA 1
ATOM 926 C C . SER A 1 120 ? 36.532 13.838 -22.200 1.00 90.75 120 SER A C 1
ATOM 928 O O . SER A 1 120 ? 37.535 14.436 -22.604 1.00 90.75 120 SER A O 1
ATOM 930 N N . GLU A 1 121 ? 35.361 13.903 -22.841 1.00 91.81 121 GLU A N 1
ATOM 931 C CA . GLU A 1 121 ? 35.145 14.634 -24.093 1.00 91.81 121 GLU A CA 1
ATOM 932 C C . GLU A 1 121 ? 35.276 16.147 -23.887 1.00 91.81 121 GLU A C 1
ATOM 934 O O . GLU A 1 121 ? 35.950 16.829 -24.668 1.00 91.81 121 GLU A O 1
ATOM 939 N N . LEU A 1 122 ? 34.704 16.674 -22.799 1.00 89.12 122 LEU A N 1
ATOM 940 C CA . LEU A 1 122 ? 34.834 18.084 -22.436 1.00 89.12 122 LEU A CA 1
ATOM 941 C C . LEU A 1 122 ? 36.298 18.460 -22.171 1.00 89.12 122 LEU A C 1
ATOM 943 O O . LEU A 1 122 ? 36.787 19.467 -22.689 1.00 89.12 122 LEU A O 1
ATOM 947 N N . ASN A 1 123 ? 37.022 17.632 -21.416 1.00 88.62 123 ASN A N 1
ATOM 948 C CA . ASN A 1 123 ? 38.437 17.854 -21.125 1.00 88.62 123 ASN A CA 1
ATOM 949 C C . ASN A 1 123 ? 39.295 17.831 -22.397 1.00 88.62 123 ASN A C 1
ATOM 951 O O . ASN A 1 123 ? 40.171 18.685 -22.560 1.00 88.62 123 ASN A O 1
ATOM 955 N N . ALA A 1 124 ? 39.027 16.910 -23.326 1.00 90.69 124 ALA A N 1
ATOM 956 C CA . ALA A 1 124 ? 39.712 16.866 -24.617 1.00 90.69 124 ALA A CA 1
ATOM 957 C C . ALA A 1 124 ? 39.467 18.144 -25.442 1.00 90.69 124 ALA A C 1
ATOM 959 O O . ALA A 1 124 ? 40.411 18.721 -25.992 1.00 90.69 124 ALA A O 1
ATOM 960 N N . ALA A 1 125 ? 38.225 18.640 -25.476 1.00 89.69 125 ALA A N 1
ATOM 961 C CA . ALA A 1 125 ? 37.880 19.883 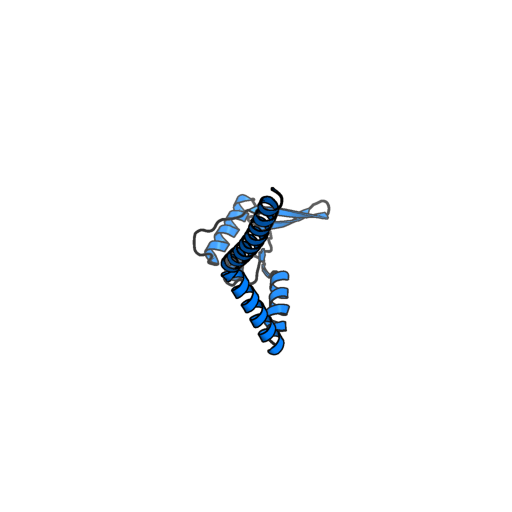-26.165 1.00 89.69 125 ALA A CA 1
ATOM 962 C C . ALA A 1 125 ? 38.582 21.109 -25.547 1.00 89.69 125 ALA A C 1
ATOM 964 O O . ALA A 1 125 ? 39.140 21.939 -26.271 1.00 89.69 125 ALA A O 1
ATOM 965 N N . VAL A 1 126 ? 38.630 21.200 -24.212 1.00 88.69 126 VAL A N 1
ATOM 966 C CA . VAL A 1 126 ? 39.347 22.273 -23.498 1.00 88.69 126 VAL A CA 1
ATOM 967 C C . VAL A 1 126 ? 40.847 22.232 -23.802 1.00 88.69 126 VAL A C 1
ATOM 969 O O . VAL A 1 126 ? 41.431 23.268 -24.124 1.00 88.69 126 VAL A O 1
ATOM 972 N N . GLN A 1 127 ? 41.477 21.054 -23.775 1.00 88.69 127 GLN A N 1
ATOM 973 C CA . GLN A 1 127 ? 42.902 20.907 -24.101 1.00 88.69 127 GLN A CA 1
ATOM 974 C C . GLN A 1 127 ? 43.219 21.333 -25.541 1.00 88.69 127 GLN A C 1
ATOM 976 O O . GLN A 1 127 ? 44.236 21.988 -25.787 1.00 88.69 127 GLN A O 1
ATOM 981 N N . SER A 1 128 ? 42.332 21.035 -26.495 1.00 88.88 128 SER A N 1
ATOM 982 C CA . SER A 1 128 ? 42.476 21.499 -27.880 1.00 88.88 128 SER A CA 1
ATOM 983 C C . SER A 1 128 ? 42.425 23.028 -27.995 1.00 88.88 128 SER A C 1
ATOM 985 O O . SER A 1 128 ? 43.170 23.607 -28.784 1.00 88.88 128 SER A O 1
ATOM 987 N N . LEU A 1 129 ? 41.576 23.704 -27.215 1.00 83.94 129 LEU A N 1
ATOM 988 C CA . LEU A 1 129 ? 41.490 25.171 -27.214 1.00 83.94 129 LEU A CA 1
ATOM 989 C C . LEU A 1 129 ? 42.713 25.819 -26.551 1.00 83.94 129 LEU A C 1
ATOM 991 O O . LEU A 1 129 ? 43.244 26.808 -27.060 1.00 83.94 129 LEU A O 1
ATOM 995 N N . VAL A 1 130 ? 43.187 25.252 -25.438 1.00 84.06 130 VAL A N 1
ATOM 996 C CA . VAL A 1 130 ? 44.380 25.737 -24.723 1.00 84.06 130 VAL A CA 1
ATOM 997 C C . VAL A 1 130 ? 45.633 25.610 -25.594 1.00 84.06 130 VAL A C 1
ATOM 999 O O . VAL A 1 130 ? 46.405 26.565 -25.707 1.00 84.06 130 VAL A O 1
ATOM 1002 N N . SER A 1 131 ? 45.816 24.461 -26.248 1.00 84.88 131 SER A N 1
ATOM 1003 C CA . SER A 1 131 ? 46.951 24.219 -27.149 1.00 84.88 131 SER A CA 1
ATOM 1004 C C . SER A 1 131 ? 46.914 25.120 -28.388 1.00 84.88 131 SER A C 1
ATOM 1006 O O . SER A 1 131 ? 47.946 25.685 -28.760 1.00 84.88 131 SER A O 1
ATOM 1008 N N . PHE A 1 132 ? 45.731 25.353 -28.966 1.00 82.44 132 PHE A N 1
ATOM 1009 C CA . PHE A 1 132 ? 45.542 26.345 -30.027 1.00 82.44 132 PHE A CA 1
ATOM 1010 C C . PHE A 1 132 ? 45.952 27.749 -29.554 1.00 82.44 132 PHE A C 1
ATOM 1012 O O . PHE A 1 132 ? 46.765 28.407 -30.198 1.00 82.44 132 PHE A O 1
ATOM 1019 N N . HIS A 1 133 ? 45.491 28.201 -28.383 1.00 74.38 133 HIS A N 1
ATOM 1020 C CA . HIS A 1 133 ? 45.864 29.519 -27.858 1.00 74.38 133 HIS A CA 1
ATOM 1021 C C . HIS A 1 133 ? 47.378 29.668 -27.607 1.00 74.38 133 HIS A C 1
ATOM 1023 O O . HIS A 1 133 ? 47.955 30.709 -27.927 1.00 74.38 133 HIS A O 1
ATOM 1029 N N . GLN A 1 134 ? 48.051 28.628 -27.102 1.00 75.19 134 GLN A N 1
ATOM 1030 C CA . GLN A 1 134 ? 49.508 28.634 -26.908 1.00 75.19 134 GLN A CA 1
ATOM 1031 C C . GLN A 1 134 ? 50.291 28.758 -28.225 1.00 75.19 134 GLN A C 1
ATOM 1033 O O . GLN A 1 134 ? 51.311 29.454 -28.258 1.00 75.19 134 GLN A O 1
ATOM 1038 N N . GLN A 1 135 ? 49.813 28.149 -29.315 1.00 73.31 135 GLN A N 1
ATOM 1039 C CA . GLN A 1 135 ? 50.412 28.303 -30.648 1.00 73.31 135 GLN A CA 1
ATOM 1040 C C . GLN A 1 135 ? 50.259 29.735 -31.191 1.00 73.31 135 GLN A C 1
ATOM 1042 O O . GLN A 1 135 ? 51.207 30.295 -31.740 1.00 73.31 135 GLN A O 1
ATOM 1047 N N . PHE A 1 136 ? 49.111 30.382 -30.972 1.00 66.44 136 PHE A N 1
ATOM 1048 C CA . PHE A 1 136 ? 48.915 31.787 -31.363 1.00 66.44 136 PHE A CA 1
ATOM 1049 C C . PHE A 1 136 ? 49.751 32.758 -30.513 1.00 66.44 136 PHE A C 1
ATOM 1051 O O . PHE A 1 136 ? 50.360 33.692 -31.042 1.00 66.44 136 PHE A O 1
ATOM 1058 N N . ALA A 1 137 ? 49.852 32.522 -29.203 1.00 59.91 137 ALA A N 1
ATOM 1059 C CA . ALA A 1 137 ? 50.640 33.362 -28.299 1.00 59.91 137 ALA A CA 1
ATOM 1060 C C . ALA A 1 137 ? 52.157 33.290 -28.573 1.00 59.91 137 ALA A C 1
ATOM 1062 O O . ALA A 1 137 ? 52.873 34.268 -28.351 1.00 59.91 137 ALA A O 1
ATOM 1063 N N . THR A 1 138 ? 52.656 32.160 -29.081 1.00 57.22 138 THR A N 1
ATOM 1064 C CA . THR A 1 138 ? 54.065 31.997 -29.487 1.00 57.22 138 THR A CA 1
ATOM 1065 C C . THR A 1 138 ? 54.353 32.560 -30.881 1.00 57.22 138 THR A C 1
ATOM 1067 O O . THR A 1 138 ? 55.450 33.065 -31.101 1.00 57.22 138 THR A O 1
ATOM 1070 N N . SER A 1 139 ? 53.370 32.585 -31.788 1.00 55.78 139 SER A N 1
ATOM 1071 C CA . SER A 1 139 ? 53.515 33.165 -33.134 1.00 55.78 139 SER A CA 1
ATOM 1072 C C . SER A 1 139 ? 53.464 34.702 -33.181 1.00 55.78 139 SER A C 1
ATOM 1074 O O . SER A 1 139 ? 53.837 35.280 -34.198 1.00 55.78 139 SER A O 1
ATOM 1076 N N . THR A 1 140 ? 53.018 35.378 -32.114 1.00 53.84 140 THR A N 1
ATOM 1077 C CA . THR A 1 140 ? 52.875 36.854 -32.068 1.00 53.84 140 THR A CA 1
ATOM 1078 C C . THR A 1 140 ? 54.075 37.558 -31.401 1.00 53.84 140 THR A C 1
ATOM 1080 O O . THR A 1 140 ? 54.033 38.754 -31.134 1.00 53.84 140 THR A O 1
ATOM 1083 N N . ARG A 1 141 ? 55.165 36.829 -31.111 1.00 49.78 141 ARG A N 1
ATOM 1084 C CA . ARG A 1 141 ? 56.454 37.394 -30.669 1.00 49.78 141 ARG A CA 1
ATOM 1085 C C . ARG A 1 141 ? 57.438 37.445 -31.846 1.00 49.78 141 ARG A C 1
ATOM 1087 O O . ARG A 1 141 ? 58.351 36.627 -31.914 1.00 49.78 141 ARG A O 1
ATOM 1094 N N . LEU A 1 142 ? 57.233 38.391 -32.760 1.00 43.62 142 LEU A N 1
ATOM 1095 C CA . LEU A 1 142 ? 58.222 38.870 -33.734 1.00 43.62 142 LEU A CA 1
ATOM 1096 C C . LEU A 1 142 ? 58.228 40.397 -33.708 1.00 43.62 142 LEU A C 1
ATOM 1098 O O . LEU A 1 142 ? 57.117 40.971 -33.663 1.00 43.62 142 LEU A O 1
#

Organism: Haemaphysalis longicornis (NCBI:txid44386)

Secondary structure (DSSP, 8-state):
-EEEEE-TTS-EEEEE-------S---HHHHHHHHHHHHHHTT-TTS--EEEE-S-HHHHHHHHHTT-EEEE-HHHHHHIIIIIIIGGGSHHHHHHHHHHHHHHHHHHHTHHHHHHHHHHHHHHHHHHHHHHHHHHHHHT--

Foldseek 3Di:
DWDWDADPVRDTDIGDQDDDDDPDPLALCVVLVVVVVSCVVVVNPPPQDEDEEAPDPSVVSNCVVNVHHYDYDVVNVVCCCCPCVNQVVPVVSVVVVVVVVVVVVVCVVCVVVVVVVVVVVVVVVVVVVVVVVVVVVVVPPD

Sequence (142 aa):
MVAVFISENFELVSLTLSTRHMTERHTGAAIMNEFQRCLEEFNMVGKEVCAVTDAGSNMKRAASLACTEHHLCVGHGLHNLVIKDGFGSVPRLHDLLVNCRDIVKTVHYRVSDLEELADSELNAAVQSLVSFHQQFATSTRL

Radius of gyration: 28.9 Å; chains: 1; bounding box: 76×50×57 Å

InterPro domains:
  IPR012337 Ribonuclease H-like superfamily [SSF53098] (1-106)
  IPR052717 Vacuolar processing and transposase activity regulators [PTHR46169] (4-114)